Protein AF-A0A2L0HD34-F1 (afdb_monomer)

Mean predicted aligned error: 15.95 Å

Sequence (110 aa):
MLGVLASVLRSPPRWATPACLVAPALIGFIAEHISFAVDFTCLPLLFIVVLALSHHAFMPGLQPRLRDVGIGEEHLAGMARHAMKQTQLLLNNPREVTEADALSIYKAAW

Radius of gyration: 30.67 Å; Cα contacts (8 Å, |Δi|>4): 34; chains: 1; bounding box: 61×37×69 Å

Solvent-accessible surface area (backbone atoms only — not comparable to full-atom values): 6567 Å² total; per-residue (Å²): 118,71,69,60,56,58,52,44,72,74,60,62,58,98,82,63,53,76,68,72,63,48,55,64,54,52,50,52,53,52,50,52,54,51,48,51,53,45,50,71,50,50,49,58,50,49,49,51,52,53,52,56,51,57,58,62,70,59,58,97,76,70,68,87,30,43,49,79,77,70,51,56,78,82,50,41,62,56,51,18,58,55,54,70,69,40,58,71,61,55,72,70,37,95,56,92,77,50,59,68,53,44,33,51,52,51,62,73,39,77

Organism: Rhizobium fredii (NCBI:txid380)

Foldseek 3Di:
DVVVVVVCVVPPDPPDDVVNVVVVVVVVVVVVVVVVVCCVPVVVVVVVVVVVVVVVVPPVPDDQAPVVVPDDLVCLLVVLVVVVVPVVVCVPDPDNDDSVNSSVVNVVSD

InterPro domains:
  IPR056798 Fe-c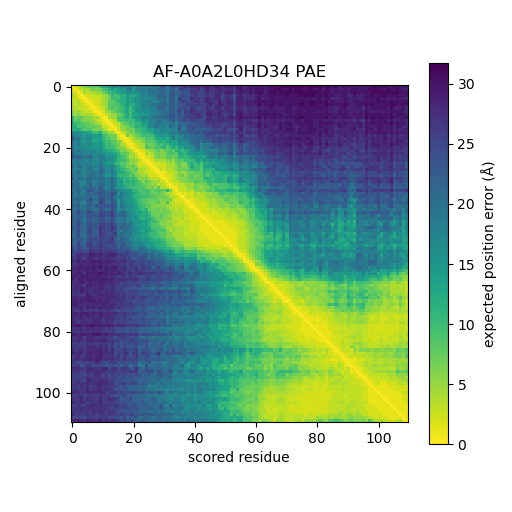ontaining alcohol dehydrogenase-like, C-terminal [PF25137] (61-110)

Structure (mmCIF, N/CA/C/O backbone):
data_AF-A0A2L0HD34-F1
#
_entry.id   AF-A0A2L0HD34-F1
#
loop_
_atom_site.group_PDB
_atom_site.id
_atom_site.type_symbol
_atom_site.label_atom_id
_atom_site.label_alt_id
_atom_site.label_comp_id
_atom_site.label_asym_id
_atom_site.label_entity_id
_atom_site.label_seq_id
_atom_site.pdbx_PDB_ins_code
_atom_site.Cartn_x
_atom_site.Cartn_y
_atom_site.Cartn_z
_atom_site.occupancy
_atom_site.B_iso_or_equiv
_atom_site.auth_seq_id
_atom_site.auth_comp_id
_atom_site.auth_asym_id
_atom_site.auth_atom_id
_atom_site.pdbx_PDB_model_num
ATOM 1 N N . MET A 1 1 ? 18.959 17.515 -41.757 1.00 49.53 1 MET A N 1
ATOM 2 C CA . MET A 1 1 ? 20.204 16.857 -41.288 1.00 49.53 1 MET A CA 1
ATOM 3 C C . MET A 1 1 ? 21.134 16.401 -42.419 1.00 49.53 1 MET A C 1
ATOM 5 O O . MET A 1 1 ? 22.325 16.651 -42.311 1.00 49.53 1 MET A O 1
ATOM 9 N N . LEU A 1 2 ? 20.635 15.830 -43.525 1.00 48.09 2 LEU A N 1
ATOM 10 C CA . LEU A 1 2 ? 21.465 15.357 -44.656 1.00 48.09 2 LEU A CA 1
ATOM 11 C C . LEU A 1 2 ? 22.266 16.453 -45.400 1.00 48.09 2 LEU A C 1
ATOM 13 O O . LEU A 1 2 ? 23.403 16.218 -45.799 1.00 48.09 2 LEU A O 1
ATOM 17 N N . GLY A 1 3 ? 21.715 17.665 -45.551 1.00 52.97 3 GLY A N 1
ATOM 18 C CA . GLY A 1 3 ? 22.374 18.752 -46.297 1.00 52.97 3 GLY A CA 1
ATOM 19 C C . GLY A 1 3 ? 23.619 19.346 -45.621 1.00 52.97 3 GLY A C 1
ATOM 20 O O . GLY A 1 3 ? 24.556 19.753 -46.303 1.00 52.97 3 GLY A O 1
ATOM 21 N N . VAL A 1 4 ? 23.668 19.341 -44.284 1.00 58.16 4 VAL A N 1
ATOM 22 C CA . VAL A 1 4 ? 24.808 19.870 -43.509 1.00 58.16 4 VAL A CA 1
ATOM 23 C C . VAL A 1 4 ? 25.998 18.911 -43.580 1.00 58.16 4 VAL A C 1
ATOM 25 O O . VAL A 1 4 ? 27.126 19.344 -43.802 1.00 58.16 4 VAL A O 1
ATOM 28 N N . LEU A 1 5 ? 25.740 17.600 -43.502 1.00 53.22 5 LEU A N 1
ATOM 29 C CA . LEU A 1 5 ? 26.768 16.565 -43.643 1.00 53.22 5 LEU A CA 1
ATOM 30 C C . LEU A 1 5 ? 27.433 16.609 -45.030 1.00 53.22 5 LEU A C 1
ATOM 32 O O . LEU A 1 5 ? 28.656 16.546 -45.144 1.00 53.22 5 LEU A O 1
ATOM 36 N N . ALA A 1 6 ? 26.629 16.789 -46.084 1.00 57.16 6 ALA A N 1
ATOM 37 C CA . ALA A 1 6 ? 27.113 16.884 -47.462 1.00 57.16 6 ALA A CA 1
ATOM 38 C C . ALA A 1 6 ? 27.938 18.158 -47.731 1.00 57.16 6 ALA A C 1
ATOM 40 O O . ALA A 1 6 ? 28.845 18.139 -48.564 1.00 57.16 6 ALA A O 1
ATOM 41 N N . SER A 1 7 ? 27.645 19.259 -47.028 1.00 57.41 7 SER A N 1
ATOM 42 C CA . SER A 1 7 ? 28.419 20.505 -47.109 1.00 57.41 7 SER A CA 1
ATOM 43 C C . SER A 1 7 ? 29.774 20.390 -46.404 1.00 57.41 7 SER A C 1
ATOM 45 O O . SER A 1 7 ? 30.775 20.876 -46.924 1.00 57.41 7 SER A O 1
ATOM 47 N N . VAL A 1 8 ? 29.825 19.725 -45.246 1.00 60.53 8 VAL A N 1
ATOM 48 C CA . VAL A 1 8 ? 31.055 19.535 -44.453 1.00 60.53 8 VAL A CA 1
ATOM 49 C C . VAL A 1 8 ? 32.030 18.569 -45.135 1.00 60.53 8 VAL A C 1
ATOM 51 O O . VAL A 1 8 ? 33.235 18.804 -45.124 1.00 60.53 8 VAL A O 1
ATOM 54 N N . LEU A 1 9 ? 31.524 17.530 -45.807 1.00 60.78 9 LEU A N 1
ATOM 55 C CA . LEU A 1 9 ? 32.347 16.595 -46.588 1.00 60.78 9 LEU A CA 1
ATOM 56 C C . LEU A 1 9 ? 32.969 17.233 -47.840 1.00 60.78 9 LEU A C 1
ATOM 58 O O . LEU A 1 9 ? 34.024 16.794 -48.291 1.00 60.78 9 LEU A O 1
ATOM 62 N N . ARG A 1 10 ? 32.334 18.269 -48.405 1.00 65.62 10 ARG A N 1
ATOM 63 C CA . ARG A 1 10 ? 32.805 18.949 -49.623 1.00 65.62 10 ARG A CA 1
ATOM 64 C C . ARG A 1 10 ? 33.947 19.935 -49.351 1.00 65.62 10 ARG A C 1
ATOM 66 O O . ARG A 1 10 ? 34.672 20.300 -50.273 1.00 65.62 10 ARG A O 1
ATOM 73 N N . SER A 1 11 ? 34.114 20.390 -48.110 1.00 63.75 11 SER A N 1
ATOM 74 C CA . SER A 1 11 ? 35.189 21.306 -47.701 1.00 63.75 11 SER A CA 1
ATOM 75 C C . SER A 1 11 ? 35.540 21.099 -46.220 1.00 63.75 11 SER A C 1
ATOM 77 O O . SER A 1 11 ? 35.110 21.885 -45.373 1.00 63.75 11 SER A O 1
ATOM 79 N N . PRO A 1 12 ? 36.290 20.035 -45.876 1.00 60.22 12 PRO A N 1
ATOM 80 C CA . PRO A 1 12 ? 36.634 19.752 -44.489 1.00 60.22 12 PRO A CA 1
ATOM 81 C C . PRO A 1 12 ? 37.611 20.809 -43.926 1.00 60.22 12 PRO A C 1
ATOM 83 O O . PRO A 1 12 ? 38.554 21.210 -44.617 1.00 60.22 12 PRO A O 1
ATOM 86 N N . PRO A 1 13 ? 37.431 21.268 -42.670 1.00 66.06 13 PRO A N 1
ATOM 87 C CA . PRO A 1 13 ? 38.413 22.104 -41.982 1.00 66.06 13 PRO A CA 1
ATOM 88 C C . PRO A 1 13 ? 39.769 21.390 -41.909 1.00 66.06 13 PRO A C 1
ATOM 90 O O . PRO A 1 13 ? 39.819 20.186 -41.682 1.00 66.06 13 PRO A O 1
ATOM 93 N N . ARG A 1 14 ? 40.886 22.123 -42.025 1.00 62.47 14 ARG A N 1
ATOM 94 C CA . ARG A 1 14 ? 42.248 21.539 -42.098 1.00 62.47 14 ARG A CA 1
ATOM 95 C C . ARG A 1 14 ? 42.665 20.679 -40.889 1.00 62.47 14 ARG A C 1
ATOM 97 O O . ARG A 1 14 ? 43.654 19.966 -40.980 1.00 62.47 14 ARG A O 1
ATOM 104 N N . TRP A 1 15 ? 41.941 20.755 -39.772 1.00 60.88 15 TRP A N 1
ATOM 105 C CA . TRP A 1 15 ? 42.169 19.970 -38.551 1.00 60.88 15 TRP A CA 1
ATOM 106 C C . TRP A 1 15 ? 41.202 18.781 -38.394 1.00 60.88 15 TRP A C 1
ATOM 108 O O . TRP A 1 15 ? 41.391 17.953 -37.506 1.00 60.88 15 TRP A O 1
ATOM 118 N N . ALA A 1 16 ? 40.171 18.680 -39.238 1.00 56.72 16 ALA A N 1
ATOM 119 C CA . ALA A 1 16 ? 39.185 17.609 -39.188 1.00 56.72 16 ALA A CA 1
ATOM 120 C C . ALA A 1 16 ? 39.689 16.410 -40.004 1.00 56.72 16 ALA A C 1
ATOM 122 O O . ALA A 1 16 ? 39.464 16.310 -41.211 1.00 56.72 16 ALA A O 1
ATOM 123 N N . THR A 1 17 ? 40.400 15.493 -39.349 1.00 64.69 17 THR A N 1
ATOM 124 C CA . THR A 1 17 ? 40.716 14.190 -39.944 1.00 64.69 17 THR A CA 1
ATOM 125 C C . THR A 1 17 ? 39.431 13.353 -40.056 1.00 64.69 17 THR A C 1
ATOM 127 O O . THR A 1 17 ? 38.529 13.493 -39.224 1.00 64.69 17 THR A O 1
ATOM 130 N N . PRO A 1 18 ? 39.306 12.459 -41.056 1.00 58.38 18 PRO A N 1
ATOM 131 C CA . PRO A 1 18 ? 38.100 11.644 -41.249 1.00 58.38 18 PRO A CA 1
ATOM 132 C C . PRO A 1 18 ? 37.734 10.803 -40.012 1.00 58.38 18 PRO A C 1
ATOM 134 O O . PRO A 1 18 ? 36.559 10.553 -39.764 1.00 58.38 18 PRO A O 1
ATOM 137 N N . ALA A 1 19 ? 38.715 10.445 -39.179 1.00 57.34 19 ALA A N 1
ATOM 138 C CA . ALA A 1 19 ? 38.505 9.718 -37.928 1.00 57.34 19 ALA A CA 1
ATOM 139 C C . ALA A 1 19 ? 37.637 10.482 -36.903 1.00 57.34 19 ALA A C 1
ATOM 141 O O . ALA A 1 19 ? 36.849 9.863 -36.188 1.00 57.34 19 ALA A O 1
ATOM 142 N N . CYS A 1 20 ? 37.719 11.817 -36.853 1.00 57.41 20 CYS A N 1
ATOM 143 C CA . CYS A 1 20 ? 36.965 12.630 -35.889 1.00 57.41 20 CYS A CA 1
ATOM 144 C C . CYS A 1 20 ? 35.457 12.706 -36.194 1.00 57.41 20 CYS A C 1
ATOM 146 O O . CYS A 1 20 ? 34.668 12.966 -35.290 1.00 57.41 20 CYS A O 1
ATOM 148 N N . LEU A 1 21 ? 35.046 12.461 -37.443 1.00 58.44 21 LEU A N 1
ATOM 149 C CA . LEU A 1 21 ? 33.635 12.444 -37.860 1.00 58.44 21 LEU A CA 1
ATOM 150 C C . LEU A 1 21 ? 32.984 11.058 -37.711 1.00 58.44 21 LEU A C 1
ATOM 152 O O . LEU A 1 21 ? 31.767 10.967 -37.567 1.00 58.44 21 LEU A O 1
ATOM 156 N N . VAL A 1 22 ? 33.781 9.984 -37.708 1.00 61.56 22 VAL A N 1
ATOM 157 C CA . VAL A 1 22 ? 33.298 8.594 -37.593 1.00 61.56 22 VAL A CA 1
ATOM 158 C C . VAL A 1 22 ? 32.872 8.254 -36.163 1.00 61.56 22 VAL A C 1
ATOM 160 O O . VAL A 1 22 ? 31.871 7.566 -35.970 1.00 61.56 22 VAL A O 1
ATOM 163 N N . ALA A 1 23 ? 33.582 8.769 -35.156 1.00 62.41 23 ALA A N 1
ATOM 164 C CA . ALA A 1 23 ? 33.287 8.502 -33.748 1.00 62.41 23 ALA A CA 1
ATOM 165 C C . ALA A 1 23 ? 31.849 8.889 -33.320 1.00 62.41 23 ALA A C 1
ATOM 167 O O . ALA A 1 23 ? 31.145 8.022 -32.800 1.00 62.41 23 ALA A O 1
ATOM 168 N N . PRO A 1 24 ? 31.345 10.117 -33.565 1.00 60.88 24 PRO A N 1
ATOM 169 C CA . PRO A 1 24 ? 29.976 10.476 -33.183 1.00 60.88 24 PRO A CA 1
ATOM 170 C C . PRO A 1 24 ? 28.895 9.731 -33.985 1.00 60.88 24 PRO A C 1
ATOM 172 O O . PRO A 1 24 ? 27.834 9.436 -33.440 1.00 60.88 24 PRO A O 1
ATOM 175 N N . ALA A 1 25 ? 29.157 9.374 -35.248 1.00 63.22 25 ALA A N 1
ATOM 176 C CA . ALA A 1 25 ? 28.211 8.610 -36.067 1.00 63.22 25 ALA A CA 1
ATOM 177 C C . ALA A 1 25 ? 28.051 7.159 -35.574 1.00 63.22 25 ALA A C 1
ATOM 179 O O . ALA A 1 25 ? 26.935 6.644 -35.513 1.00 63.22 25 ALA A O 1
ATOM 180 N N . LEU A 1 26 ? 29.152 6.517 -35.168 1.00 68.31 26 LEU A N 1
ATOM 181 C CA . LEU A 1 26 ? 29.134 5.166 -34.606 1.00 68.31 26 LEU A CA 1
ATOM 182 C C . LEU A 1 26 ? 28.436 5.129 -33.238 1.00 68.31 26 LEU A C 1
ATOM 184 O O . LEU A 1 26 ? 27.676 4.205 -32.964 1.00 68.31 26 LEU A O 1
ATOM 188 N N . ILE A 1 27 ? 28.648 6.153 -32.404 1.00 69.06 27 ILE A N 1
ATOM 189 C CA . ILE A 1 27 ? 27.971 6.288 -31.105 1.00 69.06 27 ILE A CA 1
ATOM 190 C C . ILE A 1 27 ? 26.456 6.436 -31.292 1.00 69.06 27 ILE A C 1
ATOM 192 O O . ILE A 1 27 ? 25.706 5.763 -30.594 1.00 69.06 27 ILE A O 1
ATOM 196 N N . GLY A 1 28 ? 26.002 7.256 -32.248 1.00 66.19 28 GLY A N 1
ATOM 197 C CA . GLY A 1 28 ? 24.575 7.400 -32.563 1.00 66.19 28 GLY A CA 1
ATOM 198 C C . GLY A 1 28 ? 23.940 6.092 -33.043 1.00 66.19 28 GLY A C 1
ATOM 199 O O . GLY A 1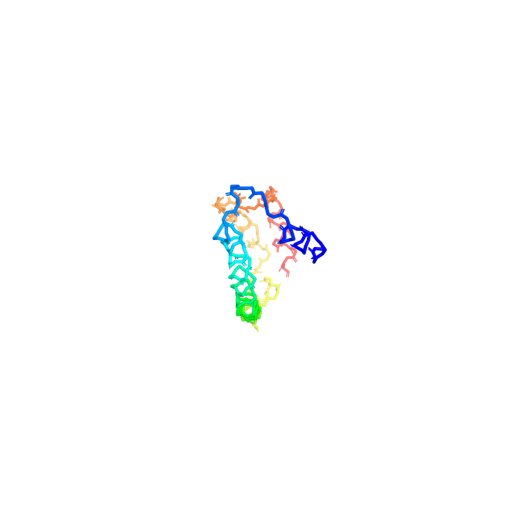 28 ? 22.901 5.692 -32.530 1.00 66.19 28 GLY A O 1
ATOM 200 N N . PHE A 1 29 ? 24.614 5.375 -33.946 1.00 70.12 29 PHE A N 1
ATOM 201 C CA . PHE A 1 29 ? 24.151 4.080 -34.452 1.00 70.12 29 PHE A CA 1
ATOM 202 C C . PHE A 1 29 ? 24.060 3.017 -33.346 1.00 70.12 29 PHE A C 1
ATOM 204 O O . PHE A 1 29 ? 23.061 2.312 -33.234 1.00 70.12 29 PHE A O 1
ATOM 211 N N . ILE A 1 30 ? 25.080 2.926 -32.487 1.00 70.38 30 ILE A N 1
ATOM 212 C CA . ILE A 1 30 ? 25.082 2.002 -31.347 1.00 70.38 30 ILE A CA 1
ATOM 213 C C . ILE A 1 30 ? 23.992 2.389 -30.337 1.00 70.38 30 ILE A C 1
ATOM 215 O O . ILE A 1 30 ? 23.282 1.514 -29.852 1.00 70.38 30 ILE A O 1
ATOM 219 N N . ALA A 1 31 ? 23.816 3.679 -30.043 1.00 68.75 31 ALA A N 1
ATOM 220 C CA . ALA A 1 31 ? 22.797 4.153 -29.109 1.00 68.75 31 ALA A CA 1
ATOM 221 C C . ALA A 1 31 ? 21.368 3.894 -29.615 1.00 68.75 31 ALA A C 1
ATOM 223 O O . ALA A 1 31 ? 20.524 3.459 -28.832 1.00 68.75 31 ALA A O 1
ATOM 224 N N . GLU A 1 32 ? 21.099 4.099 -30.906 1.00 70.62 32 GLU A N 1
ATOM 225 C CA . GLU A 1 32 ? 19.795 3.801 -31.512 1.00 7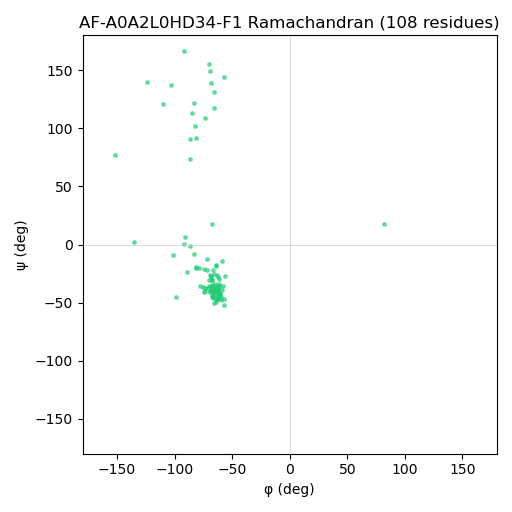0.62 32 GLU A CA 1
ATOM 226 C C . GLU A 1 32 ? 19.514 2.294 -31.525 1.00 70.62 32 GLU A C 1
ATOM 228 O O . GLU A 1 32 ? 18.429 1.866 -31.131 1.00 70.62 32 GLU A O 1
ATOM 233 N N . HIS A 1 33 ? 20.502 1.470 -31.890 1.00 74.25 33 HIS A N 1
ATOM 234 C CA . HIS A 1 33 ? 20.339 0.016 -31.899 1.00 74.25 33 HIS A CA 1
ATOM 235 C C . HIS A 1 33 ? 20.185 -0.585 -30.497 1.00 74.25 33 HIS A C 1
ATOM 237 O O . HIS A 1 33 ? 19.374 -1.495 -30.315 1.00 74.25 33 HIS A O 1
ATOM 243 N N . ILE A 1 34 ? 20.923 -0.081 -29.503 1.00 72.12 34 ILE A N 1
ATOM 244 C CA . ILE A 1 34 ? 20.781 -0.523 -28.110 1.00 72.12 34 ILE A CA 1
ATOM 245 C C . ILE A 1 34 ? 19.426 -0.085 -27.556 1.00 72.12 34 ILE A C 1
ATOM 247 O O . ILE A 1 34 ? 18.739 -0.911 -26.965 1.00 72.12 34 ILE A O 1
ATOM 251 N N . SER A 1 35 ? 19.007 1.163 -27.784 1.00 71.00 35 SER A N 1
ATOM 252 C CA . SER A 1 35 ? 17.698 1.654 -27.324 1.00 71.00 35 SER A CA 1
ATOM 253 C C . SER A 1 35 ? 16.556 0.832 -27.920 1.00 71.00 35 SER A C 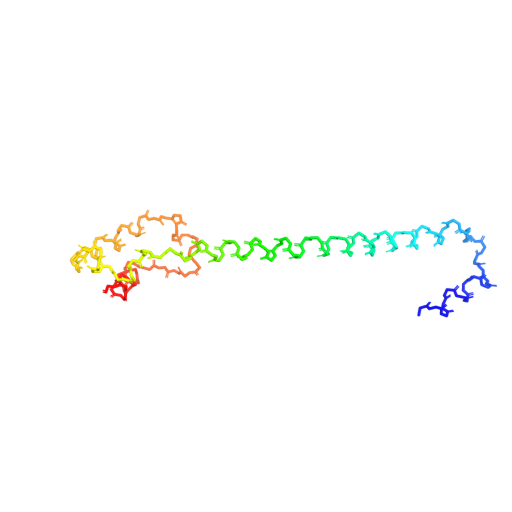1
ATOM 255 O O . SER A 1 35 ? 15.704 0.353 -27.183 1.00 71.00 35 SER A O 1
ATOM 257 N N . PHE A 1 36 ? 16.602 0.542 -29.225 1.00 75.56 36 PHE A N 1
ATOM 258 C CA . PHE A 1 36 ? 15.590 -0.289 -29.878 1.00 75.56 36 PHE A CA 1
ATOM 259 C C . PHE A 1 36 ? 15.545 -1.720 -29.319 1.00 75.56 36 PHE A C 1
ATOM 261 O O . PHE A 1 36 ? 14.465 -2.265 -29.095 1.00 75.56 36 PHE A O 1
ATOM 268 N N . ALA A 1 37 ? 16.703 -2.334 -29.055 1.00 73.31 37 ALA A N 1
ATOM 269 C CA . ALA A 1 37 ? 16.770 -3.669 -28.459 1.00 73.31 37 ALA A CA 1
ATOM 270 C C . ALA A 1 37 ? 16.269 -3.689 -27.003 1.00 73.31 37 ALA A C 1
ATOM 272 O O . ALA A 1 37 ? 15.591 -4.639 -26.596 1.00 73.31 37 ALA A O 1
ATOM 273 N N . VAL A 1 38 ? 16.572 -2.640 -26.232 1.00 80.06 38 VAL A N 1
ATOM 274 C CA . VAL A 1 38 ? 16.088 -2.456 -24.858 1.00 80.06 38 VAL A CA 1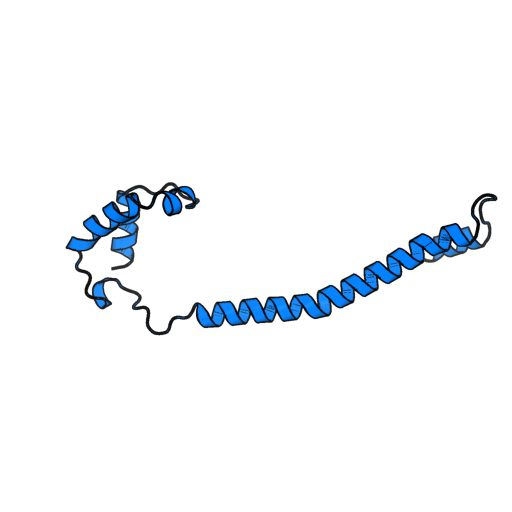
ATOM 275 C C . VAL A 1 38 ? 14.579 -2.264 -24.860 1.00 80.06 38 VAL A C 1
ATOM 277 O O . VAL A 1 38 ? 13.895 -3.007 -24.170 1.00 80.06 38 VAL A O 1
ATOM 280 N N . ASP A 1 39 ? 14.030 -1.368 -25.676 1.00 83.00 39 ASP A N 1
ATOM 281 C CA . ASP A 1 39 ? 12.585 -1.142 -25.744 1.00 83.00 39 ASP A CA 1
ATOM 282 C C . ASP A 1 39 ? 11.839 -2.405 -26.192 1.00 83.00 39 ASP A C 1
ATOM 284 O O . ASP A 1 39 ? 10.878 -2.823 -25.544 1.00 83.00 39 ASP A O 1
ATOM 288 N N . PHE A 1 40 ? 12.323 -3.079 -27.239 1.00 83.44 40 PHE A N 1
ATOM 289 C CA . PHE A 1 40 ? 11.685 -4.285 -27.772 1.00 83.44 40 PHE A CA 1
ATOM 290 C C . PHE A 1 40 ? 11.707 -5.469 -26.794 1.00 83.44 40 PHE A C 1
ATOM 292 O O . PHE A 1 40 ? 10.835 -6.329 -26.867 1.00 83.44 40 PHE A O 1
ATOM 299 N N . THR A 1 41 ? 12.665 -5.522 -25.863 1.00 81.25 41 THR A N 1
ATOM 300 C CA . THR A 1 41 ? 12.772 -6.621 -24.885 1.00 81.25 41 THR A CA 1
ATOM 301 C C . THR A 1 41 ? 12.170 -6.246 -23.531 1.00 81.25 41 THR A C 1
ATOM 303 O O . THR A 1 41 ? 11.421 -7.019 -22.933 1.00 81.25 41 THR A O 1
ATOM 306 N N . CYS A 1 42 ? 12.472 -5.049 -23.033 1.00 85.19 42 CYS A N 1
ATOM 307 C CA . CYS A 1 42 ? 12.084 -4.595 -21.705 1.00 85.19 42 CYS A CA 1
ATOM 308 C C . CYS A 1 42 ? 10.621 -4.157 -21.636 1.00 85.19 42 CYS A C 1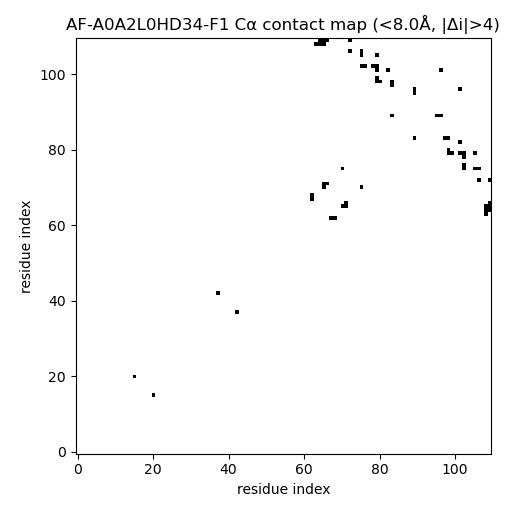
ATOM 310 O O . CYS A 1 42 ? 9.989 -4.436 -20.621 1.00 85.19 42 CYS A O 1
ATOM 312 N N . LEU A 1 43 ? 10.050 -3.535 -22.675 1.00 85.88 43 LEU A N 1
ATOM 313 C CA . LEU A 1 43 ? 8.633 -3.148 -22.656 1.00 85.88 43 LEU A CA 1
ATOM 314 C C . LEU A 1 43 ? 7.680 -4.350 -22.587 1.00 85.88 43 LEU A C 1
ATOM 316 O O . LEU A 1 43 ? 6.817 -4.343 -21.706 1.00 85.88 43 LEU A O 1
ATOM 320 N N . PRO A 1 44 ? 7.803 -5.402 -23.424 1.00 87.12 44 PRO A N 1
ATOM 321 C CA . PRO A 1 44 ? 6.922 -6.559 -23.296 1.00 87.12 44 PRO A CA 1
ATOM 322 C C . PRO A 1 44 ? 7.179 -7.328 -22.000 1.00 87.12 44 PRO A C 1
ATOM 324 O O . PRO A 1 44 ? 6.226 -7.799 -21.386 1.00 87.12 44 PRO A O 1
ATOM 327 N N . LEU A 1 45 ? 8.430 -7.408 -21.532 1.00 88.75 45 LEU A N 1
ATOM 328 C CA . LEU A 1 45 ? 8.738 -8.031 -20.245 1.00 88.75 45 LEU A CA 1
ATOM 329 C C . LEU A 1 45 ? 8.084 -7.274 -19.082 1.00 88.75 45 LEU A C 1
ATOM 331 O O . LEU A 1 45 ? 7.441 -7.888 -18.234 1.00 88.75 45 LEU A O 1
ATOM 335 N N . LEU A 1 46 ? 8.197 -5.945 -19.059 1.00 88.06 46 LEU A N 1
ATOM 336 C CA . LEU A 1 46 ? 7.566 -5.096 -18.050 1.00 88.06 46 LEU A CA 1
ATOM 337 C C . LEU A 1 46 ? 6.040 -5.210 -18.110 1.00 88.06 46 LEU A C 1
ATOM 339 O O . LEU A 1 46 ? 5.394 -5.328 -17.072 1.00 88.06 46 LEU A O 1
ATOM 343 N N . PHE A 1 47 ? 5.466 -5.263 -19.311 1.00 90.31 47 PHE A N 1
ATOM 344 C CA . PHE A 1 47 ? 4.037 -5.493 -19.500 1.00 90.31 47 PHE A CA 1
ATOM 345 C C . PHE A 1 47 ? 3.590 -6.856 -18.945 1.00 90.31 47 PHE A C 1
ATOM 347 O O . PHE A 1 47 ? 2.600 -6.926 -18.218 1.00 90.31 47 PHE A O 1
ATOM 354 N N . ILE A 1 48 ? 4.348 -7.926 -19.202 1.00 89.50 48 ILE A N 1
ATOM 355 C CA . ILE A 1 48 ? 4.082 -9.263 -18.647 1.00 89.50 48 ILE A CA 1
ATOM 356 C C . ILE A 1 48 ? 4.161 -9.249 -17.117 1.00 89.50 48 ILE A C 1
ATOM 358 O O . ILE A 1 48 ? 3.297 -9.827 -16.459 1.00 89.50 48 ILE A O 1
ATOM 362 N N . VAL A 1 49 ? 5.154 -8.567 -16.538 1.00 89.88 49 VAL A N 1
ATOM 363 C CA . VAL A 1 49 ? 5.285 -8.431 -15.079 1.00 89.88 49 VAL A CA 1
ATOM 364 C C . VAL A 1 49 ? 4.071 -7.713 -14.489 1.00 89.88 49 VAL A C 1
ATOM 366 O O . VAL A 1 49 ? 3.500 -8.195 -13.512 1.00 89.88 49 VAL A O 1
ATOM 369 N N . VAL A 1 50 ? 3.629 -6.608 -15.096 1.00 90.31 50 VAL A N 1
ATOM 370 C CA . VAL A 1 50 ? 2.427 -5.884 -14.653 1.00 90.31 50 VAL A CA 1
ATOM 371 C C . VAL A 1 50 ? 1.198 -6.791 -14.710 1.00 90.31 50 VAL A C 1
ATOM 373 O O . VAL A 1 50 ? 0.482 -6.896 -13.716 1.00 90.31 50 VAL A O 1
ATOM 376 N N . LEU A 1 51 ? 0.986 -7.510 -15.816 1.00 87.81 51 LEU A N 1
ATOM 377 C CA . LEU A 1 51 ? -0.138 -8.443 -15.947 1.00 87.81 51 LEU A CA 1
ATOM 378 C C . LEU A 1 51 ? -0.098 -9.566 -14.901 1.00 87.81 51 LEU A C 1
ATOM 380 O O . LEU A 1 51 ? -1.128 -9.893 -14.307 1.00 87.81 51 LEU A O 1
ATOM 384 N N . ALA A 1 52 ? 1.079 -10.138 -14.639 1.00 85.81 52 ALA A N 1
ATOM 385 C CA . ALA A 1 52 ? 1.248 -11.202 -13.652 1.00 85.81 52 ALA A CA 1
ATOM 386 C C . ALA A 1 52 ? 0.945 -10.722 -12.222 1.00 85.81 52 ALA A C 1
ATOM 388 O O . ALA A 1 52 ? 0.297 -11.441 -11.454 1.00 85.81 52 ALA A O 1
ATOM 389 N N . LEU A 1 53 ? 1.366 -9.500 -11.877 1.00 85.31 53 LEU A N 1
ATOM 390 C CA . LEU A 1 53 ? 1.056 -8.872 -10.591 1.00 85.31 53 LEU A CA 1
ATOM 391 C C . LEU A 1 53 ? -0.440 -8.555 -10.468 1.00 85.31 53 LEU A C 1
ATOM 393 O O . LEU A 1 53 ? -1.043 -8.851 -9.437 1.00 85.31 53 LEU A O 1
ATOM 397 N N . SER A 1 54 ? -1.064 -8.022 -11.522 1.00 82.19 54 SER A N 1
ATOM 398 C CA . SER A 1 54 ? -2.505 -7.740 -11.534 1.00 82.19 54 SER A CA 1
ATOM 399 C C . SER A 1 54 ? -3.356 -9.003 -11.380 1.00 82.19 54 SER A C 1
ATOM 401 O O . SER A 1 54 ? -4.360 -8.969 -10.674 1.00 82.19 54 SER A O 1
ATOM 403 N N . HIS A 1 55 ? -2.943 -10.128 -11.971 1.00 74.81 55 HIS A N 1
ATOM 404 C CA . HIS A 1 55 ? -3.634 -11.410 -11.808 1.00 74.81 55 HIS A CA 1
ATOM 405 C C . HIS A 1 55 ? -3.635 -11.897 -10.347 1.00 74.81 55 HIS A C 1
ATOM 407 O O . HIS A 1 55 ? -4.642 -12.411 -9.873 1.00 74.81 55 HIS A O 1
ATOM 413 N N . HIS A 1 56 ? -2.533 -11.707 -9.612 1.00 67.31 56 HIS A N 1
ATOM 414 C CA . HIS A 1 56 ? -2.419 -12.124 -8.204 1.00 67.31 56 HIS A CA 1
ATOM 415 C C . HIS A 1 56 ? -3.054 -11.143 -7.213 1.00 67.31 56 HIS A C 1
ATOM 417 O O . HIS A 1 56 ? -3.372 -11.530 -6.089 1.00 67.31 56 HIS A O 1
ATOM 423 N N . ALA A 1 57 ? -3.252 -9.883 -7.609 1.00 66.06 57 ALA A N 1
ATOM 424 C CA . ALA A 1 57 ? -3.968 -8.903 -6.794 1.00 66.06 57 ALA A CA 1
ATOM 425 C C . ALA A 1 57 ? -5.456 -9.259 -6.629 1.00 66.06 57 ALA A C 1
ATOM 427 O O . ALA A 1 57 ? -6.092 -8.840 -5.662 1.00 66.06 57 ALA A O 1
ATOM 428 N N . PHE A 1 58 ? -6.011 -10.066 -7.538 1.00 62.44 58 PHE A N 1
ATOM 429 C CA . PHE A 1 58 ? -7.325 -10.660 -7.357 1.00 62.44 58 PHE A CA 1
ATOM 430 C C . PHE A 1 58 ? -7.186 -11.900 -6.470 1.00 62.44 58 PHE A C 1
ATOM 432 O O . PHE A 1 58 ? -6.927 -12.995 -6.954 1.00 62.44 58 PHE A O 1
ATOM 439 N N . MET A 1 59 ? -7.331 -11.726 -5.156 1.00 62.56 59 MET A N 1
ATOM 440 C CA . MET A 1 59 ? -7.513 -12.842 -4.227 1.00 62.56 59 MET A CA 1
ATOM 441 C C . MET A 1 59 ? -9.001 -13.231 -4.240 1.00 62.56 59 MET A C 1
ATOM 443 O O . MET A 1 59 ? -9.790 -12.542 -3.586 1.00 62.56 59 MET A O 1
ATOM 447 N N . PRO A 1 60 ? -9.426 -14.310 -4.934 1.00 62.34 60 PRO A N 1
ATOM 448 C CA . PRO A 1 60 ? -10.840 -14.676 -5.115 1.00 62.34 60 PRO A CA 1
ATOM 449 C C . PRO A 1 60 ? -11.568 -15.133 -3.831 1.00 62.34 60 PRO A C 1
ATOM 451 O O . PRO A 1 60 ? -12.623 -15.753 -3.906 1.00 62.34 60 PRO A O 1
ATOM 454 N N . GLY A 1 61 ? -11.028 -14.840 -2.647 1.00 62.44 61 GLY A N 1
ATOM 455 C CA . GLY A 1 61 ? -11.595 -15.222 -1.353 1.00 62.44 61 GLY A CA 1
ATOM 456 C C . GLY A 1 61 ? -11.604 -14.112 -0.306 1.00 62.44 61 GLY A C 1
ATOM 457 O O . GLY A 1 61 ? -12.027 -14.371 0.819 1.00 62.44 61 GLY A O 1
ATOM 458 N N . LEU A 1 62 ? -11.156 -12.893 -0.632 1.00 64.00 62 LEU A N 1
ATOM 459 C CA . LEU A 1 62 ? -11.225 -11.784 0.315 1.00 64.00 62 LEU A CA 1
ATOM 460 C C . LEU A 1 62 ? -12.679 -11.322 0.418 1.00 64.00 62 LEU A C 1
ATOM 462 O O . LEU A 1 62 ? -13.225 -10.756 -0.530 1.00 64.00 62 LEU A O 1
ATOM 466 N N . GLN A 1 63 ? -13.327 -11.596 1.552 1.00 71.25 63 GLN A N 1
ATOM 467 C CA . GLN A 1 63 ? -14.659 -11.054 1.768 1.00 71.25 63 GLN A CA 1
ATOM 468 C C . GLN A 1 63 ? -14.560 -9.525 1.865 1.00 71.25 63 GLN A C 1
ATOM 470 O O . GLN A 1 63 ? -13.709 -9.010 2.593 1.00 71.25 63 GLN A O 1
ATOM 475 N N . PRO A 1 64 ? -15.402 -8.783 1.127 1.00 72.75 64 PRO A N 1
ATOM 476 C CA . PRO A 1 64 ? -15.284 -7.332 1.029 1.00 72.75 64 PRO A CA 1
ATOM 477 C C . PRO A 1 64 ? -15.701 -6.612 2.315 1.00 72.75 64 PRO A C 1
ATOM 479 O O . PRO A 1 64 ? -15.463 -5.412 2.431 1.00 72.75 64 PRO A O 1
ATOM 482 N N . ARG A 1 65 ? -16.348 -7.316 3.253 1.00 78.88 65 ARG A N 1
ATOM 483 C CA . ARG A 1 65 ? -16.882 -6.743 4.485 1.00 78.88 65 ARG A CA 1
ATOM 484 C C . ARG A 1 65 ? -16.335 -7.451 5.713 1.00 78.88 65 ARG A C 1
ATOM 486 O O . ARG A 1 65 ? -16.279 -8.679 5.764 1.00 78.88 65 ARG A O 1
ATOM 493 N N . LEU A 1 66 ? -16.020 -6.671 6.742 1.00 79.56 66 LEU A N 1
ATOM 494 C CA . LEU A 1 66 ? -15.508 -7.174 8.022 1.00 79.56 66 LEU A CA 1
ATOM 495 C C . LEU A 1 66 ? -16.514 -8.088 8.749 1.00 79.56 66 LEU A C 1
ATOM 497 O O . LEU A 1 66 ? -16.116 -9.001 9.467 1.00 79.56 66 LEU A O 1
ATOM 501 N N . ARG A 1 67 ? -17.820 -7.912 8.532 1.00 80.50 67 ARG A N 1
ATOM 502 C CA . ARG A 1 67 ? -18.835 -8.794 9.132 1.00 80.50 67 ARG A CA 1
ATOM 503 C C . ARG A 1 67 ? -18.832 -10.219 8.572 1.00 80.50 67 ARG A C 1
ATOM 505 O O . ARG A 1 6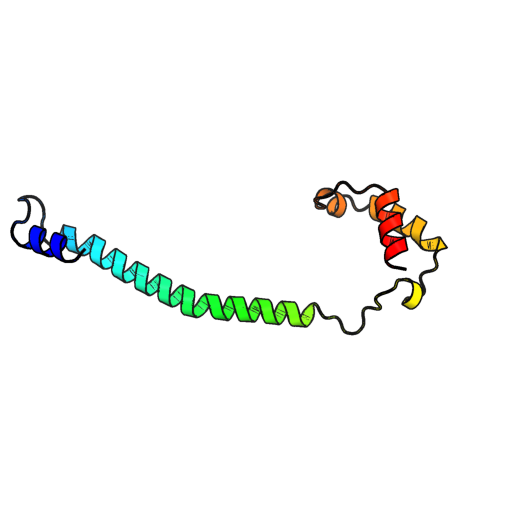7 ? -19.172 -11.151 9.291 1.00 80.50 67 ARG A O 1
ATOM 512 N N . ASP A 1 68 ? -18.423 -10.393 7.315 1.00 79.94 68 ASP A N 1
ATOM 513 C CA . ASP A 1 68 ? -18.440 -11.696 6.641 1.00 79.94 68 ASP A CA 1
ATOM 514 C C . ASP A 1 68 ? -17.302 -12.605 7.151 1.00 79.94 68 ASP A C 1
ATOM 516 O O . ASP A 1 68 ? -17.409 -13.827 7.082 1.00 79.94 68 ASP A O 1
ATOM 520 N N . VAL A 1 69 ? -16.255 -12.010 7.745 1.00 79.56 69 VAL A N 1
ATOM 521 C CA . VAL A 1 69 ? -15.169 -12.706 8.467 1.00 79.56 69 VAL A CA 1
ATOM 522 C C . VAL A 1 69 ? -15.448 -12.866 9.974 1.00 79.56 69 VAL A C 1
ATOM 524 O O . VAL A 1 69 ? -14.576 -13.314 10.715 1.00 79.56 69 VAL A O 1
ATOM 527 N N . GLY A 1 70 ? -16.645 -12.499 10.452 1.00 81.06 70 GLY A N 1
ATO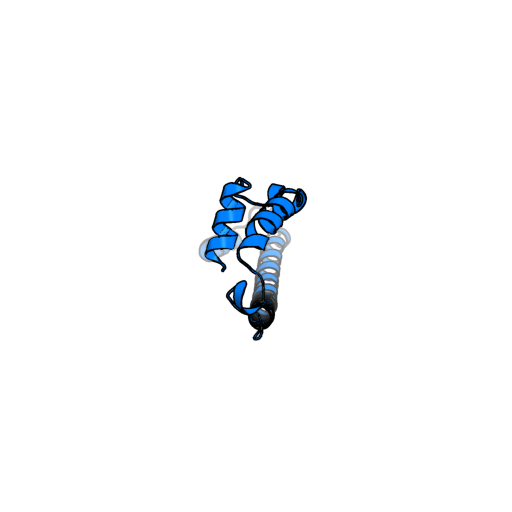M 528 C CA . GLY A 1 70 ? -17.050 -12.645 11.857 1.00 81.06 70 GLY A CA 1
ATOM 529 C C . GLY A 1 70 ? -16.571 -11.537 12.805 1.00 81.06 70 GLY A C 1
ATOM 530 O O . GLY A 1 70 ? -16.581 -11.738 14.019 1.00 81.06 70 GLY A O 1
ATOM 531 N N . ILE A 1 71 ? -16.155 -10.372 12.291 1.00 83.56 71 ILE A N 1
ATOM 532 C CA . ILE A 1 71 ? -15.764 -9.225 13.126 1.00 83.56 71 ILE A CA 1
ATOM 533 C C . ILE A 1 71 ? -17.014 -8.416 13.502 1.00 83.56 71 ILE A C 1
ATOM 535 O O . ILE A 1 71 ? -17.662 -7.796 12.654 1.00 83.56 71 ILE A O 1
ATOM 539 N N . GLY A 1 72 ? -17.344 -8.423 14.796 1.00 84.94 72 GLY A N 1
ATOM 540 C CA . GLY A 1 72 ? -18.399 -7.586 15.377 1.00 84.94 72 GLY A CA 1
ATOM 541 C C . GLY A 1 72 ? -18.035 -6.096 15.415 1.00 84.94 72 GLY A C 1
ATOM 542 O O . GLY A 1 72 ? -16.856 -5.731 15.436 1.00 84.94 72 GLY A O 1
ATOM 543 N N . GLU A 1 73 ? -19.046 -5.222 15.431 1.00 85.44 73 GLU A N 1
ATOM 544 C CA . GLU A 1 73 ? -18.869 -3.760 15.435 1.00 85.44 73 GLU A CA 1
ATOM 545 C C . GLU A 1 73 ? -18.101 -3.269 16.684 1.00 85.44 73 GLU A C 1
ATOM 547 O O . GLU A 1 73 ? -17.330 -2.308 16.629 1.00 85.44 73 GLU A O 1
ATOM 552 N N . GLU A 1 74 ? -18.230 -3.985 17.802 1.00 87.06 74 GLU A N 1
ATOM 553 C CA . GLU A 1 74 ? -17.536 -3.729 19.066 1.00 87.06 74 GLU A CA 1
ATOM 554 C C . GLU A 1 74 ? -16.008 -3.857 18.962 1.00 87.06 74 GLU A C 1
ATOM 556 O O . GLU A 1 74 ? -15.273 -3.191 19.697 1.00 87.06 74 GLU A O 1
ATOM 561 N N . HIS A 1 75 ? -15.512 -4.658 18.015 1.00 86.06 75 HIS A N 1
ATOM 562 C CA . HIS A 1 75 ? -14.080 -4.863 17.804 1.00 86.06 75 HIS A CA 1
ATOM 563 C C . HIS A 1 75 ? -13.433 -3.736 16.989 1.00 86.06 75 HIS A C 1
ATOM 565 O O . HIS A 1 75 ? -12.217 -3.542 17.076 1.00 86.06 75 HIS A O 1
ATOM 571 N N . LEU A 1 76 ? -14.222 -2.947 16.249 1.00 87.88 76 LEU A N 1
ATOM 572 C CA . LEU A 1 76 ? -13.707 -1.907 15.350 1.00 87.88 76 LEU A CA 1
ATOM 573 C C . LEU A 1 76 ? -12.943 -0.815 16.109 1.00 87.88 76 LEU A C 1
ATOM 575 O O . LEU A 1 76 ? -11.894 -0.361 15.654 1.00 87.88 76 LEU A O 1
ATOM 579 N N . ALA A 1 77 ? -13.418 -0.433 17.299 1.00 87.88 77 ALA A N 1
ATOM 580 C CA . ALA A 1 77 ? -12.729 0.535 18.156 1.00 87.88 77 ALA A CA 1
ATOM 581 C C . ALA A 1 77 ? -11.372 0.004 18.651 1.00 87.88 77 ALA A C 1
ATOM 583 O O . ALA A 1 77 ? -10.384 0.738 18.687 1.00 87.88 77 ALA A O 1
ATOM 584 N N . GLY A 1 78 ? -11.302 -1.289 18.986 1.00 89.44 78 GLY A N 1
ATOM 585 C CA . GLY A 1 78 ? -10.047 -1.953 19.332 1.00 89.44 78 GLY A CA 1
ATOM 586 C C . GLY A 1 78 ? -9.077 -1.973 18.151 1.00 89.44 78 GLY A C 1
ATOM 587 O O . GLY A 1 78 ? -7.917 -1.590 18.301 1.00 89.44 78 GLY A O 1
ATOM 588 N N . MET A 1 79 ? -9.556 -2.347 16.963 1.00 88.00 79 MET A N 1
ATOM 589 C CA . MET A 1 79 ? -8.754 -2.384 15.736 1.00 88.00 79 MET A CA 1
ATOM 590 C C . MET A 1 79 ? -8.203 -1.008 15.354 1.00 88.00 79 MET A C 1
ATOM 592 O O . MET A 1 79 ? -7.012 -0.902 15.071 1.00 88.00 79 MET A O 1
ATOM 596 N N . ALA A 1 80 ? -9.018 0.049 15.430 1.00 89.50 80 ALA A N 1
ATOM 597 C CA . ALA A 1 80 ? -8.572 1.425 15.199 1.00 89.50 80 ALA A CA 1
ATOM 598 C C . ALA A 1 80 ? -7.431 1.814 16.151 1.00 89.50 80 ALA A C 1
ATOM 600 O O . ALA A 1 80 ? -6.380 2.283 15.712 1.00 89.50 80 ALA A O 1
ATOM 601 N N . ARG A 1 81 ? -7.578 1.519 17.447 1.00 89.75 81 ARG A N 1
ATOM 602 C CA . ARG A 1 81 ? -6.536 1.780 18.449 1.00 89.75 81 ARG A CA 1
ATOM 603 C C . ARG A 1 81 ? -5.259 0.973 18.209 1.00 89.75 81 ARG A C 1
ATOM 605 O O . ARG A 1 81 ? -4.160 1.464 18.461 1.00 89.75 81 ARG A O 1
ATOM 612 N N . HIS A 1 82 ? -5.380 -0.267 17.741 1.00 88.88 82 HIS A N 1
ATOM 613 C CA . HIS A 1 82 ? -4.230 -1.093 17.375 1.00 88.88 82 HIS A CA 1
ATOM 614 C C . HIS A 1 82 ? -3.538 -0.595 16.102 1.00 88.88 82 HIS A C 1
ATOM 616 O O . HIS A 1 82 ? -2.308 -0.589 16.064 1.00 88.88 82 HIS A O 1
ATOM 622 N N . ALA A 1 83 ? -4.291 -0.106 15.116 1.00 87.75 83 ALA A N 1
ATOM 623 C CA . ALA A 1 83 ? -3.742 0.512 13.913 1.00 87.75 83 ALA A CA 1
ATOM 624 C C . ALA A 1 83 ? -2.891 1.746 14.254 1.00 87.75 83 ALA A C 1
ATOM 626 O O . ALA A 1 83 ? -1.826 1.940 13.672 1.00 87.75 83 ALA A O 1
ATOM 627 N N . MET A 1 84 ? -3.279 2.521 15.276 1.00 89.69 84 MET A N 1
ATOM 628 C CA . MET A 1 84 ? -2.489 3.675 15.734 1.00 89.69 84 MET A CA 1
ATOM 629 C C . MET A 1 84 ? -1.109 3.301 16.299 1.00 89.69 84 MET A C 1
ATOM 631 O O . MET A 1 84 ? -0.214 4.139 16.362 1.00 89.69 84 MET A O 1
ATOM 635 N N . LYS A 1 85 ? -0.895 2.035 16.679 1.00 90.12 85 LYS A N 1
ATOM 636 C CA . LYS A 1 85 ? 0.410 1.535 17.148 1.00 90.12 85 LYS A CA 1
ATOM 637 C C . LYS A 1 85 ? 1.348 1.151 16.000 1.00 90.12 85 LYS A C 1
ATOM 639 O O . LYS A 1 85 ? 2.514 0.850 16.245 1.00 90.12 85 LYS A O 1
ATOM 644 N N . GLN A 1 86 ? 0.868 1.137 14.756 1.00 86.44 86 GLN A N 1
ATOM 645 C CA . GLN A 1 86 ? 1.673 0.789 13.587 1.00 86.44 86 GLN A CA 1
ATOM 646 C C . GLN A 1 86 ? 2.411 2.023 13.049 1.00 86.44 86 GLN A C 1
ATOM 648 O O . GLN A 1 86 ? 2.085 2.564 11.994 1.00 86.44 86 GLN A O 1
ATOM 653 N N . THR A 1 87 ? 3.451 2.453 13.765 1.00 80.88 87 THR A N 1
ATOM 654 C CA . THR A 1 87 ? 4.173 3.708 13.492 1.00 80.88 87 THR A CA 1
ATOM 655 C C . THR A 1 87 ? 4.769 3.771 12.085 1.00 80.88 87 THR A C 1
ATOM 657 O O . THR A 1 87 ? 4.707 4.808 11.439 1.00 80.88 87 THR A O 1
ATOM 660 N N . GLN A 1 88 ? 5.307 2.660 11.571 1.00 88.38 88 GLN A N 1
ATOM 661 C CA . GLN A 1 88 ? 5.882 2.616 10.219 1.00 88.38 88 GLN A CA 1
ATOM 662 C C . GLN A 1 88 ? 4.830 2.789 9.116 1.00 88.38 88 GLN A C 1
ATOM 664 O O . GLN A 1 88 ? 5.105 3.427 8.106 1.00 88.38 88 GLN A O 1
ATOM 669 N N . LEU A 1 89 ? 3.621 2.252 9.300 1.00 85.44 89 LEU A N 1
ATOM 670 C CA . LEU A 1 89 ? 2.546 2.406 8.316 1.00 85.44 89 LEU A CA 1
ATOM 671 C C . LEU A 1 89 ? 1.976 3.824 8.331 1.00 85.44 89 LEU A C 1
ATOM 673 O O . LEU A 1 89 ? 1.677 4.358 7.271 1.00 85.44 89 LEU A O 1
ATOM 677 N N . LEU A 1 90 ? 1.871 4.441 9.511 1.00 87.31 90 LEU A N 1
ATOM 678 C CA . LEU A 1 90 ? 1.402 5.821 9.651 1.00 87.31 90 LEU A CA 1
ATOM 679 C C . LEU A 1 90 ? 2.403 6.834 9.089 1.00 87.31 90 LEU A C 1
ATOM 681 O O . LEU A 1 90 ? 1.991 7.757 8.400 1.00 87.31 90 LEU A O 1
ATOM 685 N N . LEU A 1 91 ? 3.707 6.636 9.317 1.00 88.19 91 LEU A N 1
ATOM 686 C CA . LEU A 1 91 ? 4.757 7.495 8.751 1.00 88.19 91 LEU A CA 1
ATOM 687 C C . LEU A 1 91 ? 4.821 7.417 7.220 1.00 88.19 91 LEU A C 1
ATOM 689 O O . LEU A 1 91 ? 5.119 8.413 6.569 1.00 88.19 91 LEU A O 1
ATOM 693 N N . ASN A 1 92 ? 4.534 6.244 6.651 1.00 89.81 92 ASN A N 1
ATOM 694 C CA . ASN A 1 92 ? 4.493 6.040 5.202 1.00 89.81 92 ASN A CA 1
ATOM 695 C C . ASN A 1 92 ? 3.126 6.379 4.583 1.00 89.81 92 ASN A C 1
ATOM 697 O O . ASN A 1 92 ? 2.965 6.260 3.367 1.00 89.81 92 ASN A O 1
ATOM 701 N N . ASN A 1 93 ? 2.132 6.779 5.383 1.00 87.75 93 ASN A N 1
ATOM 702 C CA . ASN A 1 93 ? 0.834 7.184 4.868 1.00 87.75 93 ASN A CA 1
ATOM 703 C C . ASN A 1 93 ? 0.909 8.654 4.419 1.00 87.75 93 ASN A C 1
ATOM 705 O O . ASN A 1 93 ? 1.216 9.519 5.237 1.00 87.75 93 ASN A O 1
ATOM 709 N N . PRO A 1 94 ? 0.621 8.976 3.145 1.00 88.50 94 PRO A N 1
ATOM 710 C CA . PRO A 1 94 ? 0.667 10.358 2.662 1.00 88.50 94 PRO A CA 1
ATOM 711 C C . PRO A 1 94 ? -0.369 11.271 3.337 1.00 88.50 94 PRO A C 1
ATOM 713 O O . PRO A 1 94 ? -0.254 12.493 3.252 1.00 88.50 94 PRO A O 1
ATOM 716 N N . ARG A 1 95 ? -1.391 10.697 3.983 1.00 88.44 95 ARG A N 1
ATOM 717 C CA . ARG A 1 95 ? -2.391 11.422 4.765 1.00 88.44 95 ARG A CA 1
ATOM 718 C C . ARG A 1 95 ? -2.093 11.261 6.253 1.00 88.44 95 ARG A C 1
ATOM 720 O O . ARG A 1 95 ? -1.854 10.151 6.717 1.00 88.44 95 ARG A O 1
ATOM 727 N N . GLU A 1 96 ? -2.200 12.352 7.008 1.00 86.12 96 GLU A N 1
ATOM 728 C CA . GLU A 1 96 ? -2.229 12.281 8.469 1.00 86.12 96 GLU A CA 1
ATOM 729 C C . GLU A 1 96 ? -3.513 11.559 8.906 1.00 86.12 96 GLU A C 1
ATOM 731 O O . GLU A 1 96 ? -4.623 11.988 8.584 1.00 86.12 96 GLU A O 1
ATOM 736 N N . VAL A 1 97 ? -3.360 10.413 9.572 1.00 88.88 97 VAL A N 1
ATOM 737 C CA . VAL A 1 97 ? -4.476 9.564 10.004 1.00 88.88 97 VAL A CA 1
ATOM 738 C C . VAL A 1 97 ? -4.594 9.633 11.517 1.00 88.88 97 VAL A C 1
ATOM 740 O O . VAL A 1 97 ? -3.670 9.251 12.234 1.00 88.88 97 VAL A O 1
ATOM 743 N N . THR A 1 98 ? -5.751 10.078 12.001 1.00 90.81 98 THR A N 1
ATOM 744 C CA . THR A 1 98 ? -6.100 10.038 13.427 1.00 90.81 98 THR A CA 1
ATOM 745 C C . THR A 1 98 ? -6.851 8.748 13.787 1.00 90.81 98 THR A C 1
ATOM 747 O O . THR A 1 98 ? -7.351 8.036 12.912 1.00 90.81 98 THR A O 1
ATOM 750 N N . GLU A 1 99 ? -6.993 8.437 15.083 1.00 89.50 99 GLU A N 1
ATOM 751 C CA . GLU A 1 99 ? -7.781 7.272 15.538 1.00 89.50 99 GLU A CA 1
ATOM 752 C C . GLU A 1 99 ? -9.238 7.345 15.047 1.00 89.50 99 GLU A C 1
ATOM 754 O O . GLU A 1 99 ? -9.823 6.328 14.673 1.00 89.50 99 GLU A O 1
ATOM 759 N N . ALA A 1 100 ? -9.812 8.552 14.986 1.00 89.88 100 ALA A N 1
ATOM 760 C CA . ALA A 1 100 ? -11.165 8.778 14.485 1.00 89.88 100 ALA A CA 1
ATOM 761 C C . ALA A 1 100 ? -11.279 8.498 12.977 1.00 89.88 100 ALA A C 1
ATOM 763 O O . ALA A 1 100 ? -12.257 7.883 12.542 1.00 89.88 100 ALA A O 1
ATOM 764 N N . ASP A 1 101 ? -10.268 8.879 12.189 1.00 89.12 101 ASP A N 1
ATOM 765 C CA . ASP A 1 101 ? -10.209 8.554 10.761 1.00 89.12 101 ASP A CA 1
ATOM 766 C C . ASP A 1 101 ? -10.107 7.041 10.555 1.00 89.12 101 ASP A C 1
ATOM 768 O O . ASP A 1 101 ? -10.870 6.472 9.773 1.00 89.12 101 ASP A O 1
ATOM 772 N N . ALA A 1 102 ? -9.226 6.368 11.299 1.00 88.31 102 ALA A N 1
ATOM 773 C CA . ALA A 1 102 ? -9.075 4.917 11.225 1.00 88.31 102 ALA A CA 1
ATOM 774 C C . ALA A 1 102 ? -10.376 4.189 11.595 1.00 88.31 102 ALA A C 1
ATOM 776 O O . ALA A 1 102 ? -10.790 3.263 10.897 1.00 88.31 102 ALA A O 1
ATOM 777 N N . LEU A 1 103 ? -11.071 4.648 12.640 1.00 90.38 103 LEU A N 1
ATOM 778 C CA . LEU A 1 103 ? -12.381 4.118 13.009 1.00 90.38 103 LEU A CA 1
ATOM 779 C C . LEU A 1 103 ? -13.420 4.342 11.903 1.00 90.38 103 LEU A C 1
ATOM 781 O O . LEU A 1 103 ? -14.208 3.440 11.625 1.00 90.38 103 LEU A O 1
ATOM 785 N N . SER A 1 104 ? -13.423 5.511 11.256 1.00 90.19 104 SER A N 1
ATOM 786 C CA . SER A 1 104 ? -14.336 5.793 10.141 1.00 90.19 104 SER A CA 1
ATOM 787 C C . SER A 1 104 ? -14.103 4.851 8.955 1.00 90.19 104 SER A C 1
ATOM 789 O O . SER A 1 104 ? -15.065 4.365 8.363 1.00 90.19 104 SER A O 1
ATOM 791 N N . ILE A 1 105 ? -12.838 4.516 8.671 1.00 88.06 105 ILE A N 1
ATOM 792 C CA . ILE A 1 105 ? -12.448 3.579 7.612 1.00 88.06 105 ILE A CA 1
ATOM 793 C C . ILE A 1 105 ? -12.921 2.163 7.954 1.00 88.06 105 ILE A C 1
ATOM 795 O O . ILE A 1 105 ? -13.533 1.504 7.117 1.00 88.06 105 ILE A O 1
ATOM 799 N N . TYR A 1 106 ? -12.707 1.709 9.192 1.00 89.25 106 TYR A N 1
ATOM 800 C CA . TYR A 1 106 ? -13.182 0.396 9.632 1.00 89.25 106 TYR A CA 1
ATOM 801 C C . TYR A 1 106 ? -14.710 0.290 9.635 1.00 89.25 106 TYR A C 1
ATOM 803 O O . TYR A 1 106 ? -15.240 -0.743 9.239 1.00 89.25 106 TYR A O 1
ATOM 811 N N . LYS A 1 107 ? -15.424 1.360 10.003 1.00 88.25 107 LYS A N 1
ATOM 812 C CA . LYS A 1 107 ? -16.891 1.415 9.904 1.00 88.25 107 LYS A CA 1
ATOM 813 C C . LYS A 1 107 ? -17.387 1.394 8.459 1.00 88.25 107 LYS A C 1
ATOM 815 O O . LYS A 1 107 ? -18.402 0.771 8.186 1.00 88.25 107 LYS A O 1
ATOM 820 N N . ALA A 1 108 ? -16.684 2.050 7.536 1.00 87.25 108 ALA A N 1
ATOM 821 C CA . ALA A 1 108 ? -17.029 2.026 6.115 1.00 87.25 108 ALA A CA 1
ATOM 822 C C . ALA A 1 108 ? -16.782 0.651 5.461 1.00 87.25 108 ALA A C 1
ATOM 824 O O . ALA A 1 108 ? -17.432 0.322 4.471 1.00 87.25 108 ALA A O 1
ATOM 825 N N . ALA A 1 109 ? -15.851 -0.136 6.008 1.00 84.06 109 ALA A N 1
ATOM 826 C CA . ALA A 1 109 ? -15.494 -1.476 5.538 1.00 84.06 109 ALA A CA 1
ATOM 827 C C . ALA A 1 109 ? -16.279 -2.622 6.219 1.00 84.06 109 ALA A C 1
ATOM 829 O O . ALA A 1 109 ? -16.039 -3.795 5.922 1.00 84.06 109 ALA A O 1
ATOM 830 N N . TRP A 1 110 ? -17.193 -2.311 7.141 1.00 81.94 110 TRP A N 1
ATOM 831 C CA . TRP A 1 110 ? -18.082 -3.270 7.809 1.00 81.94 110 TRP A CA 1
ATOM 832 C C . TRP A 1 110 ? -19.423 -3.425 7.058 1.00 81.94 110 TRP A C 1
ATOM 834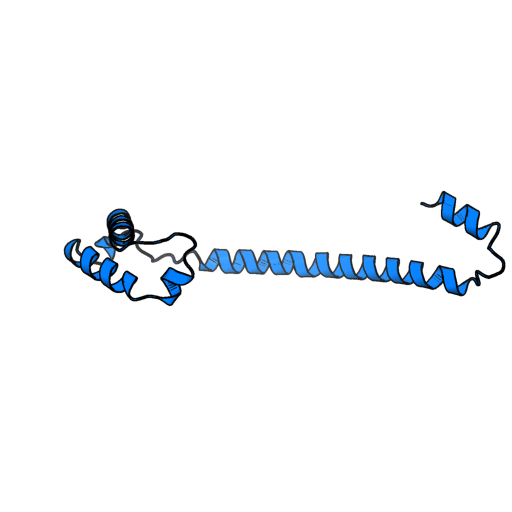 O O . TRP A 1 110 ? -19.923 -4.570 6.902 1.00 81.94 110 TRP A O 1
#

pLDDT: mean 76.78, std 12.34, range [48.09, 90.81]

Secondary structure (DSSP, 8-state):
-HHHHHHHHHS--TT--HHHHHHHHHHHHHHHHHHHHHHHHHHHHHHHHHHHHHHHH--TT--SSTTTTT--HHHHHHHHHHHTT-HHHHHT-SS---HHHHHHHHHHT-